Protein AF-A0AAV5ULH9-F1 (afdb_monomer)

Mean predicted aligned error: 14.62 Å

Structure (mmCIF, N/CA/C/O backbone):
data_AF-A0AAV5ULH9-F1
#
_entry.id   AF-A0AAV5ULH9-F1
#
loop_
_atom_site.group_PDB
_atom_site.id
_atom_site.type_symbol
_atom_site.label_atom_id
_atom_site.label_alt_id
_atom_site.label_comp_id
_atom_site.label_asym_id
_atom_site.label_entity_id
_atom_site.label_seq_id
_atom_site.pdbx_PDB_ins_code
_atom_site.Cartn_x
_atom_site.Cartn_y
_atom_site.Cartn_z
_atom_site.occupancy
_atom_site.B_iso_or_equiv
_atom_site.auth_seq_id
_atom_site.auth_comp_id
_atom_site.auth_asym_id
_atom_site.auth_atom_id
_atom_site.pdbx_PDB_model_num
ATOM 1 N N . ALA A 1 1 ? 15.716 -72.585 -7.699 1.00 37.41 1 ALA A N 1
ATOM 2 C CA . ALA A 1 1 ? 16.709 -71.589 -8.160 1.00 37.41 1 ALA A CA 1
ATOM 3 C C . ALA A 1 1 ? 15.935 -70.352 -8.599 1.00 37.41 1 ALA A C 1
ATOM 5 O O . ALA A 1 1 ? 14.953 -70.537 -9.295 1.00 37.41 1 ALA A O 1
ATOM 6 N N . ARG A 1 2 ? 16.220 -69.109 -8.219 1.00 37.44 2 ARG A N 1
ATOM 7 C CA . ARG A 1 2 ? 17.285 -68.467 -7.434 1.00 37.44 2 ARG A CA 1
ATOM 8 C C . ARG A 1 2 ? 16.680 -67.100 -7.026 1.00 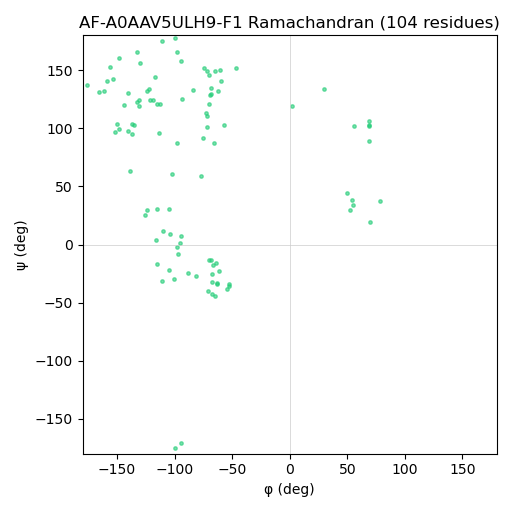37.44 2 ARG A C 1
ATOM 10 O O . ARG A 1 2 ? 16.088 -66.451 -7.879 1.00 37.44 2 ARG A O 1
ATOM 17 N N . LEU A 1 3 ? 16.777 -66.703 -5.761 1.00 35.97 3 LEU A N 1
ATOM 18 C CA . LEU A 1 3 ? 16.767 -65.289 -5.330 1.00 35.97 3 LEU A CA 1
ATOM 19 C C . LEU A 1 3 ? 18.249 -64.890 -5.092 1.00 35.97 3 LEU A C 1
ATOM 21 O O . LEU A 1 3 ? 19.076 -65.806 -5.026 1.00 35.97 3 LEU A O 1
ATOM 25 N N . PRO A 1 4 ? 18.597 -63.638 -4.739 1.00 59.22 4 PRO A N 1
ATOM 26 C CA . PRO A 1 4 ? 18.407 -62.344 -5.427 1.00 59.22 4 PRO A CA 1
ATOM 27 C C . PRO A 1 4 ? 19.726 -61.510 -5.439 1.00 59.22 4 PRO A C 1
ATOM 29 O O . PRO A 1 4 ? 20.604 -61.792 -4.638 1.00 59.22 4 PRO A O 1
ATOM 32 N N . GLU A 1 5 ? 19.861 -60.446 -6.242 1.00 41.16 5 GLU A N 1
ATOM 33 C CA . GLU A 1 5 ? 20.878 -59.375 -6.041 1.00 41.16 5 GLU A CA 1
ATOM 34 C C . GLU A 1 5 ? 20.261 -58.052 -6.555 1.00 41.16 5 GLU A C 1
ATOM 36 O O . GLU A 1 5 ? 19.941 -57.951 -7.735 1.00 41.16 5 GLU A O 1
ATOM 41 N N . ASN A 1 6 ? 19.715 -57.167 -5.711 1.00 37.44 6 ASN A N 1
ATOM 42 C CA . ASN A 1 6 ? 20.356 -56.149 -4.863 1.00 37.44 6 ASN A CA 1
ATOM 43 C C . ASN A 1 6 ? 21.256 -55.164 -5.627 1.00 37.44 6 ASN A C 1
ATOM 45 O O . ASN 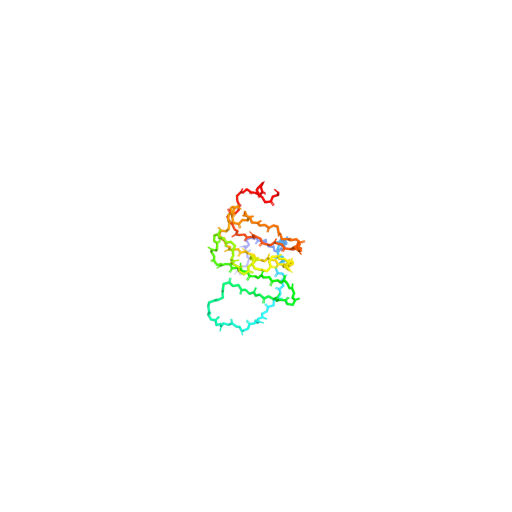A 1 6 ? 22.423 -55.453 -5.841 1.00 37.44 6 ASN A O 1
ATOM 49 N N . GLU A 1 7 ? 20.752 -53.950 -5.870 1.00 40.62 7 GLU A N 1
ATOM 50 C CA . GLU A 1 7 ? 21.544 -52.737 -5.637 1.00 40.62 7 GLU A CA 1
ATOM 51 C C . GLU A 1 7 ? 20.652 -51.597 -5.116 1.00 40.62 7 GLU A C 1
ATOM 53 O O . GLU A 1 7 ? 19.651 -51.199 -5.713 1.00 40.62 7 GLU A O 1
ATOM 58 N N . SER A 1 8 ? 21.022 -51.165 -3.917 1.00 46.28 8 SER A N 1
ATOM 59 C CA . SER A 1 8 ? 20.419 -50.196 -3.008 1.00 46.28 8 SER A CA 1
ATOM 60 C C . SER A 1 8 ? 20.610 -48.747 -3.455 1.00 46.28 8 SER A C 1
ATOM 62 O O . SER A 1 8 ? 21.668 -48.454 -3.999 1.00 46.28 8 SER A O 1
ATOM 64 N N . LYS A 1 9 ? 19.676 -47.846 -3.090 1.00 43.59 9 LYS A N 1
ATOM 65 C CA . LYS A 1 9 ? 19.929 -46.510 -2.478 1.00 43.59 9 LYS A CA 1
ATOM 66 C C . LYS A 1 9 ? 18.710 -46.147 -1.605 1.00 43.59 9 LYS A C 1
ATOM 68 O O . LYS A 1 9 ? 17.615 -45.989 -2.132 1.00 43.59 9 LYS A O 1
ATOM 73 N N . GLU A 1 10 ? 18.784 -46.402 -0.294 1.00 43.22 10 GLU A N 1
ATOM 74 C CA . GLU A 1 10 ? 19.032 -45.398 0.774 1.00 43.22 10 GLU A CA 1
ATOM 75 C C . GLU A 1 10 ? 17.844 -44.423 0.949 1.00 43.22 10 GLU A C 1
ATOM 77 O O . GLU A 1 10 ? 17.621 -43.545 0.126 1.00 43.22 10 GLU A O 1
ATOM 82 N N . THR A 1 11 ? 16.871 -44.760 1.806 1.00 38.66 11 THR A N 1
ATOM 83 C CA . THR A 1 11 ? 16.704 -44.340 3.225 1.00 38.66 11 THR A CA 1
ATOM 84 C C . THR A 1 11 ? 16.356 -42.864 3.443 1.00 38.66 11 THR A C 1
ATOM 86 O O . THR A 1 11 ? 17.182 -41.977 3.289 1.00 38.66 11 THR A O 1
ATOM 89 N N . GLU A 1 12 ? 15.087 -42.664 3.809 1.00 41.28 12 GLU A N 1
ATOM 90 C CA . GLU A 1 12 ? 14.590 -42.001 5.025 1.00 41.28 12 GLU A CA 1
ATOM 91 C C . GLU A 1 12 ? 15.427 -40.879 5.682 1.00 41.28 12 GLU A C 1
ATOM 93 O O . GLU A 1 12 ? 16.598 -41.039 6.005 1.00 41.28 12 GLU A O 1
ATOM 98 N N . THR A 1 13 ? 14.710 -39.793 6.007 1.00 41.69 13 THR A N 1
ATOM 99 C CA . THR A 1 13 ? 15.041 -38.685 6.927 1.00 41.69 13 THR A CA 1
ATOM 100 C C . THR A 1 13 ? 16.164 -37.728 6.527 1.00 41.69 13 THR A C 1
ATOM 102 O O . THR A 1 13 ? 17.322 -37.972 6.817 1.00 41.69 13 THR A O 1
ATOM 105 N N . ASP A 1 14 ? 15.790 -36.540 6.030 1.00 37.25 14 ASP A N 1
ATOM 106 C CA . ASP A 1 14 ? 16.137 -35.330 6.784 1.00 37.25 14 ASP A CA 1
ATOM 107 C C . ASP A 1 14 ? 15.270 -34.108 6.449 1.00 37.25 14 ASP A C 1
ATOM 109 O O . ASP A 1 14 ? 14.847 -33.861 5.319 1.00 37.25 14 ASP A O 1
ATOM 113 N N . MET A 1 15 ? 14.961 -33.365 7.505 1.00 44.50 15 MET A N 1
ATOM 114 C CA . MET A 1 15 ? 14.064 -32.220 7.551 1.00 44.50 15 MET A CA 1
ATOM 115 C C . MET A 1 15 ? 14.796 -30.942 7.141 1.00 44.50 15 MET A C 1
ATOM 117 O O . MET A 1 15 ? 15.801 -30.606 7.754 1.00 44.50 15 MET A O 1
ATOM 121 N N . LEU A 1 16 ? 14.219 -30.123 6.255 1.00 44.62 16 LEU A N 1
ATOM 122 C CA . LEU A 1 16 ? 14.498 -28.681 6.236 1.00 44.62 16 LEU A CA 1
ATOM 123 C C . LEU A 1 16 ? 13.219 -27.879 5.952 1.00 44.62 16 LEU A C 1
ATOM 125 O O . LEU A 1 16 ? 12.754 -27.728 4.828 1.00 44.62 16 LEU A O 1
ATOM 129 N N . HIS A 1 17 ? 12.644 -27.413 7.059 1.00 41.88 17 HIS A N 1
ATOM 130 C CA . HIS A 1 17 ? 11.759 -26.266 7.241 1.00 41.88 17 HIS A CA 1
ATOM 131 C C . HIS A 1 17 ? 11.342 -25.445 6.002 1.00 41.88 17 HIS A C 1
ATOM 133 O O . HIS A 1 17 ? 12.096 -24.620 5.493 1.00 41.88 17 HIS A O 1
ATOM 139 N N . SER A 1 18 ? 10.034 -25.407 5.753 1.00 36.12 18 SER A N 1
ATOM 140 C CA . SER A 1 18 ? 9.331 -24.124 5.872 1.00 36.12 18 SER A CA 1
ATOM 141 C C . SER A 1 18 ? 7.884 -24.335 6.276 1.00 36.12 18 SER A C 1
ATOM 143 O O . SER A 1 18 ? 7.023 -24.737 5.499 1.00 36.12 18 SER A O 1
ATOM 145 N N . ARG A 1 19 ? 7.635 -24.056 7.557 1.00 42.03 19 ARG A N 1
ATOM 146 C CA . ARG A 1 19 ? 6.305 -23.856 8.115 1.00 42.03 19 ARG A CA 1
ATOM 147 C C . ARG A 1 19 ? 5.628 -22.719 7.350 1.00 42.03 19 ARG A C 1
ATOM 149 O O . ARG A 1 19 ? 5.864 -21.557 7.655 1.00 42.03 19 ARG A O 1
ATOM 156 N N . CYS A 1 20 ? 4.713 -23.044 6.451 1.00 42.38 20 CYS A N 1
ATOM 157 C CA . CYS A 1 20 ? 3.616 -22.139 6.126 1.00 42.38 20 CYS A CA 1
ATOM 158 C C . CYS A 1 20 ? 2.348 -22.638 6.828 1.00 42.38 20 CYS A C 1
ATOM 160 O O . CYS A 1 20 ? 1.346 -22.970 6.205 1.00 42.38 20 CYS A O 1
ATOM 162 N N . TYR A 1 21 ? 2.401 -22.693 8.162 1.00 38.66 21 TYR A N 1
ATOM 163 C CA . TYR A 1 21 ? 1.188 -22.577 8.962 1.00 38.66 21 TYR A CA 1
ATOM 164 C C . TYR A 1 21 ? 0.735 -21.119 8.871 1.00 38.66 21 TYR A C 1
ATOM 166 O O . TYR A 1 21 ? 1.377 -20.243 9.438 1.00 38.66 21 TYR A O 1
ATOM 174 N N . SER A 1 22 ? -0.372 -20.847 8.191 1.00 44.59 22 SER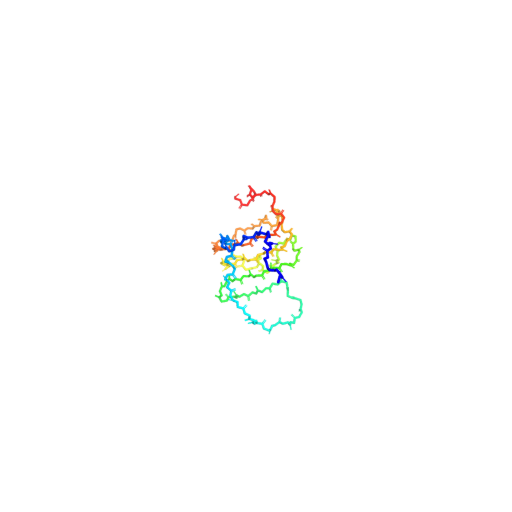 A N 1
ATOM 175 C CA . SER A 1 22 ? -1.611 -20.636 8.937 1.00 44.59 22 SER A CA 1
ATOM 176 C C . SER A 1 22 ? -2.798 -20.430 8.002 1.00 44.59 22 S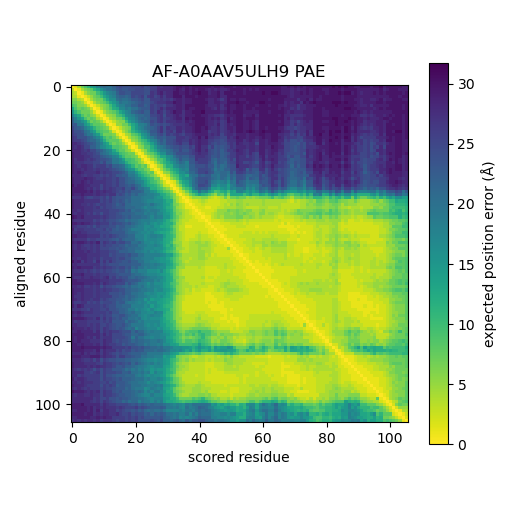ER A C 1
ATOM 178 O O . SER A 1 22 ? -2.744 -19.723 7.000 1.00 44.59 22 SER A O 1
ATOM 180 N N . ARG A 1 23 ? -3.886 -21.081 8.396 1.00 43.56 23 ARG A N 1
ATOM 181 C CA . ARG A 1 23 ? -5.239 -20.994 7.862 1.00 43.56 23 ARG A CA 1
ATOM 182 C C . ARG A 1 23 ? -5.776 -19.563 7.977 1.00 43.56 23 ARG A C 1
ATOM 184 O O . ARG A 1 23 ? -5.672 -18.982 9.051 1.00 43.56 23 ARG A O 1
ATOM 191 N N . GLN A 1 24 ? -6.501 -19.099 6.961 1.00 42.03 24 GLN A N 1
ATOM 192 C CA . GLN A 1 24 ? -7.944 -18.851 7.094 1.00 42.03 24 GLN A CA 1
ATOM 193 C C . GLN A 1 24 ? -8.619 -18.657 5.718 1.00 42.03 24 GLN A C 1
ATOM 195 O O . GLN A 1 24 ? -8.116 -17.887 4.901 1.00 42.03 24 GLN A O 1
ATOM 200 N N . PRO A 1 25 ? -9.739 -19.359 5.456 1.00 57.59 25 PRO A N 1
ATOM 201 C CA . PRO A 1 25 ? -10.581 -19.200 4.275 1.00 57.59 25 PRO A CA 1
ATOM 202 C C . PRO A 1 25 ? -11.804 -18.296 4.568 1.00 57.59 25 PRO A C 1
ATOM 204 O O . PRO A 1 25 ? -12.161 -18.091 5.724 1.00 57.59 25 PRO A O 1
ATOM 207 N N . HIS A 1 26 ? -12.472 -17.833 3.505 1.00 39.81 26 HIS A N 1
ATOM 208 C CA . HIS A 1 26 ? -13.760 -17.113 3.474 1.00 39.81 26 HIS A CA 1
ATOM 209 C C . HIS A 1 26 ? -13.814 -15.680 4.042 1.00 39.81 26 HIS A C 1
ATOM 211 O O . HIS A 1 26 ? -14.041 -15.450 5.223 1.00 39.81 26 HIS A O 1
ATOM 217 N N . SER A 1 27 ? -13.833 -14.706 3.130 1.00 36.44 27 SER A N 1
ATOM 218 C CA . SER A 1 27 ? -14.876 -13.678 3.165 1.00 36.44 27 SER A CA 1
ATOM 219 C C . SER A 1 27 ? -15.348 -13.442 1.735 1.00 36.44 27 SER A C 1
ATOM 221 O O . SER A 1 27 ? -14.637 -12.897 0.893 1.00 36.44 27 SER A O 1
ATOM 223 N N . SER A 1 28 ? -16.523 -13.987 1.450 1.00 39.00 28 SER A N 1
ATOM 224 C CA . SER A 1 28 ? -17.266 -13.890 0.203 1.00 39.00 28 SER A CA 1
ATOM 225 C C . SER A 1 28 ? -17.720 -12.450 -0.031 1.00 39.00 28 SER A C 1
ATOM 227 O O . SER A 1 28 ? -18.827 -12.083 0.346 1.00 39.00 28 SER A O 1
ATOM 229 N N . TYR A 1 29 ? -16.872 -11.647 -0.663 1.00 44.06 29 TYR A N 1
ATOM 230 C CA . TYR A 1 29 ? -17.273 -10.409 -1.331 1.00 44.06 29 TYR A CA 1
ATOM 231 C C . TYR A 1 29 ? -16.519 -10.314 -2.654 1.00 44.06 29 TYR A C 1
ATOM 233 O O . TYR A 1 29 ? -15.709 -9.421 -2.885 1.00 44.06 29 TYR A O 1
ATOM 241 N N . GLU A 1 30 ? -16.781 -11.275 -3.535 1.00 54.06 30 GLU A N 1
ATOM 242 C CA . GLU A 1 30 ? -16.619 -11.009 -4.956 1.00 54.06 30 GLU A CA 1
ATOM 243 C C . GLU A 1 30 ? -17.759 -10.079 -5.366 1.00 54.06 30 GLU A C 1
ATOM 245 O O . GLU A 1 30 ? -18.889 -10.533 -5.475 1.00 54.06 30 GLU A O 1
ATOM 250 N N . HIS A 1 31 ? -17.476 -8.779 -5.492 1.00 44.81 31 HIS A N 1
ATOM 251 C CA . HIS A 1 31 ? -18.149 -7.815 -6.373 1.00 44.81 31 HIS A CA 1
ATOM 252 C C . HIS A 1 31 ? -17.173 -6.644 -6.661 1.00 44.81 31 HIS A C 1
ATOM 254 O O . HIS A 1 31 ? -16.224 -6.418 -5.907 1.00 44.81 31 HIS A O 1
ATOM 260 N N . PRO A 1 32 ? -17.320 -5.969 -7.813 1.00 54.59 32 PRO A N 1
ATOM 261 C CA . PRO A 1 32 ? -16.213 -5.580 -8.679 1.00 54.59 32 PRO A CA 1
ATOM 262 C C . PRO A 1 32 ? -15.711 -4.150 -8.416 1.00 54.59 32 PRO A C 1
ATOM 264 O O . PRO A 1 32 ? -16.428 -3.313 -7.882 1.00 54.59 32 PRO A O 1
ATOM 267 N N . CYS A 1 33 ? -14.463 -3.879 -8.820 1.00 44.19 33 CYS A N 1
ATOM 268 C CA . CYS A 1 33 ? -13.692 -2.635 -8.611 1.00 44.19 33 CYS A CA 1
ATOM 269 C C . CYS A 1 33 ? -13.067 -2.441 -7.208 1.00 44.19 33 CYS A C 1
ATOM 271 O O . CYS A 1 33 ? -12.956 -1.329 -6.699 1.00 44.19 33 CYS A O 1
ATOM 273 N N . GLY A 1 34 ? -12.571 -3.520 -6.593 1.00 53.06 34 GLY A N 1
ATOM 274 C CA . GLY A 1 34 ? -11.786 -3.471 -5.353 1.00 53.06 34 GLY A CA 1
ATOM 275 C C . GLY A 1 34 ? -10.352 -2.979 -5.574 1.00 53.06 34 GLY A C 1
ATOM 276 O O . GLY A 1 34 ? -9.454 -3.777 -5.860 1.00 53.06 34 GLY A O 1
ATOM 277 N N . VAL A 1 35 ? -10.126 -1.671 -5.447 1.00 63.16 35 VAL A N 1
ATOM 278 C CA . VAL A 1 35 ? -8.770 -1.091 -5.414 1.00 63.16 35 VAL A CA 1
ATOM 279 C C . VAL A 1 35 ? -8.162 -1.217 -4.013 1.00 63.16 35 VAL A C 1
ATOM 281 O O . VAL A 1 35 ? -6.951 -1.330 -3.903 1.00 63.16 35 VAL A O 1
ATOM 284 N N . ALA A 1 36 ? -8.974 -1.259 -2.951 1.00 70.88 36 ALA A N 1
ATOM 285 C CA . ALA A 1 36 ? -8.517 -1.371 -1.566 1.00 70.88 36 ALA A CA 1
ATOM 286 C C . ALA A 1 36 ? -9.571 -2.033 -0.666 1.00 70.88 36 ALA A C 1
ATOM 288 O O . ALA A 1 36 ? -10.759 -1.751 -0.808 1.00 70.88 36 ALA A O 1
ATOM 289 N N . VAL A 1 37 ? -9.135 -2.863 0.282 1.00 85.00 37 VAL A N 1
ATOM 290 C CA . VAL A 1 37 ? -9.938 -3.325 1.422 1.00 85.00 37 VAL A CA 1
ATOM 291 C C . VAL A 1 37 ? -9.656 -2.387 2.590 1.00 85.00 37 VAL A C 1
ATOM 293 O O . VAL A 1 37 ? -8.497 -2.181 2.950 1.00 85.00 37 VAL A O 1
ATOM 296 N N . ILE A 1 38 ? -10.701 -1.797 3.167 1.00 85.69 38 ILE A N 1
ATOM 297 C CA . ILE A 1 38 ? -10.586 -0.819 4.252 1.00 85.69 38 ILE A CA 1
ATOM 298 C C . ILE A 1 38 ? -11.298 -1.381 5.473 1.00 85.69 38 ILE A C 1
ATOM 300 O O . ILE A 1 38 ? -12.484 -1.696 5.423 1.00 85.69 38 ILE A O 1
ATOM 304 N N . ASP A 1 39 ? -10.571 -1.467 6.576 1.00 86.12 39 ASP A N 1
ATOM 305 C CA . ASP A 1 39 ? -11.105 -1.772 7.892 1.00 86.12 39 ASP A CA 1
ATOM 306 C C . ASP A 1 39 ? -10.938 -0.535 8.777 1.00 86.12 39 ASP A C 1
ATOM 308 O O . ASP A 1 39 ? -9.874 -0.269 9.342 1.00 86.12 39 ASP A O 1
ATOM 312 N N . GLU A 1 40 ? -12.004 0.258 8.866 1.00 81.19 40 GLU A N 1
ATOM 313 C CA . GLU A 1 40 ? -12.007 1.496 9.646 1.00 81.19 40 GLU A CA 1
ATOM 314 C C . GLU A 1 40 ? -11.903 1.243 11.153 1.00 81.19 40 GLU A C 1
ATOM 316 O O . GLU A 1 40 ? -11.284 2.037 11.865 1.00 81.19 40 GLU A O 1
ATOM 321 N N . LYS A 1 41 ? -12.467 0.129 11.646 1.00 82.56 41 LYS A N 1
ATOM 322 C CA . LYS A 1 41 ? -12.440 -0.214 13.076 1.00 82.56 41 LYS A CA 1
ATOM 323 C C . LYS A 1 41 ? -11.022 -0.528 13.527 1.00 82.56 41 LYS A C 1
ATO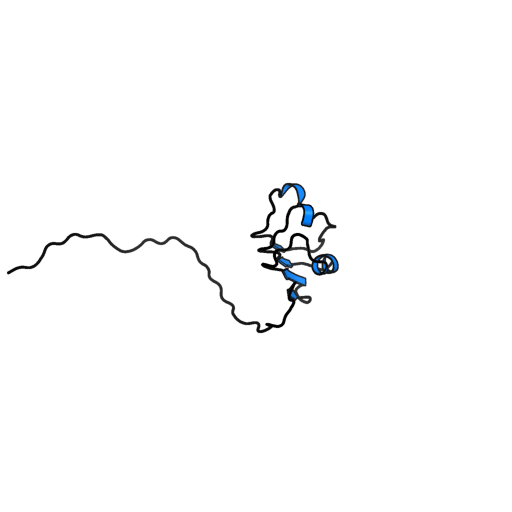M 325 O O . LYS A 1 41 ? -10.598 -0.047 14.575 1.00 82.56 41 LYS A O 1
ATOM 330 N N . ASN A 1 42 ? -10.288 -1.278 12.708 1.00 84.44 42 ASN A N 1
ATOM 331 C CA . ASN A 1 42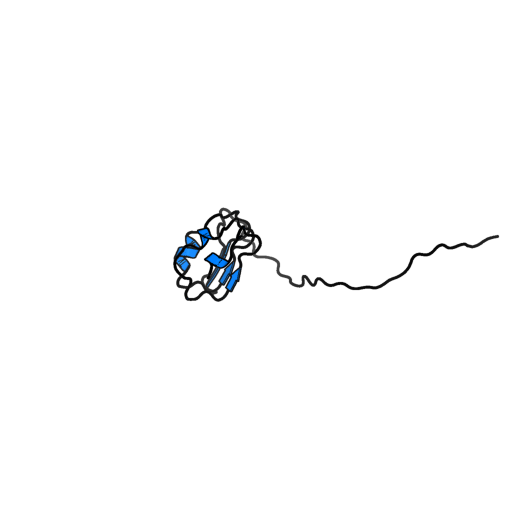 ? -8.903 -1.651 12.975 1.00 84.44 42 ASN A CA 1
ATOM 332 C C . ASN A 1 42 ? -7.884 -0.699 12.331 1.00 84.44 42 ASN A C 1
ATOM 334 O O . ASN A 1 42 ? -6.687 -0.980 12.363 1.00 84.44 42 ASN A O 1
ATOM 338 N N . ARG A 1 43 ? -8.337 0.424 11.748 1.00 91.25 43 ARG A N 1
ATOM 339 C CA . ARG A 1 43 ? -7.482 1.445 11.111 1.00 91.25 43 ARG A CA 1
ATOM 340 C C . ARG A 1 43 ? -6.484 0.817 10.134 1.00 91.25 43 ARG A C 1
ATOM 342 O O . ARG A 1 43 ? -5.293 1.150 10.139 1.00 91.25 43 ARG A O 1
ATOM 349 N N . ARG A 1 44 ? -6.975 -0.124 9.328 1.00 91.81 44 ARG A N 1
ATOM 350 C CA . ARG A 1 44 ? -6.177 -0.965 8.439 1.00 91.81 44 ARG A CA 1
ATOM 351 C C . ARG A 1 44 ? -6.635 -0.809 6.999 1.00 91.81 44 ARG A C 1
ATOM 353 O O . ARG A 1 44 ? -7.826 -0.864 6.715 1.00 91.81 44 ARG A O 1
ATOM 360 N N . ILE A 1 45 ? -5.683 -0.641 6.089 1.00 91.06 45 ILE A N 1
ATOM 361 C CA . ILE A 1 45 ? -5.940 -0.634 4.647 1.00 91.06 45 ILE A CA 1
ATOM 362 C C . ILE A 1 45 ? -5.072 -1.698 3.984 1.00 91.06 45 ILE A C 1
ATOM 364 O O . ILE A 1 45 ? -3.865 -1.771 4.222 1.00 91.06 45 ILE A O 1
ATOM 368 N N . GLU A 1 46 ? -5.692 -2.504 3.127 1.00 90.50 46 GLU A N 1
ATOM 369 C CA . GLU A 1 46 ? -5.012 -3.511 2.324 1.00 90.50 46 GLU A CA 1
ATOM 370 C C . GLU A 1 46 ? -5.232 -3.275 0.838 1.00 90.50 46 GLU A C 1
ATOM 372 O O . GLU A 1 46 ? -6.360 -3.234 0.347 1.00 90.50 46 GLU A O 1
ATOM 377 N N . VAL A 1 47 ? -4.133 -3.166 0.104 1.00 88.56 47 VAL A N 1
ATOM 378 C CA . VAL A 1 47 ? -4.135 -2.996 -1.342 1.00 88.56 47 VAL A CA 1
ATOM 379 C C . VAL A 1 47 ? -3.071 -3.897 -1.935 1.00 88.56 47 VAL A C 1
ATOM 381 O O . VAL A 1 47 ? -1.906 -3.520 -1.996 1.00 88.56 47 VAL A O 1
ATOM 384 N N . ARG A 1 48 ? -3.449 -5.099 -2.367 1.00 88.75 48 ARG A N 1
ATOM 385 C CA . ARG A 1 48 ? -2.481 -6.102 -2.828 1.00 88.75 48 ARG A CA 1
ATOM 386 C C . ARG A 1 48 ? -2.659 -6.461 -4.292 1.00 88.75 48 ARG A C 1
ATOM 388 O O . ARG A 1 48 ? -3.789 -6.500 -4.779 1.00 88.75 48 ARG A O 1
ATOM 395 N N . ASP A 1 49 ? -1.541 -6.717 -4.967 1.00 87.19 49 ASP A N 1
ATOM 396 C CA . ASP A 1 49 ? -1.490 -7.226 -6.345 1.00 87.19 49 ASP A CA 1
ATOM 397 C C . ASP A 1 49 ? -2.296 -6.370 -7.349 1.00 87.19 49 ASP A C 1
ATOM 399 O O . ASP A 1 49 ? -2.946 -6.874 -8.265 1.00 87.19 49 ASP A O 1
ATOM 403 N N . LYS A 1 50 ? -2.265 -5.039 -7.184 1.00 86.44 50 LYS A N 1
ATOM 404 C CA . LYS A 1 50 ? -2.982 -4.075 -8.045 1.00 86.44 50 LYS A CA 1
ATOM 405 C C . LYS A 1 50 ? -2.078 -3.339 -9.025 1.00 86.44 50 LYS A C 1
ATOM 407 O O . LYS A 1 50 ? -2.518 -2.403 -9.688 1.00 86.44 50 LYS A O 1
ATOM 412 N N . SER A 1 51 ? -0.816 -3.752 -9.140 1.00 89.69 51 SER A N 1
ATOM 413 C CA . SER A 1 51 ? 0.171 -3.111 -10.016 1.00 89.69 51 SER A CA 1
ATOM 414 C C . SER A 1 51 ? 0.297 -1.593 -9.798 1.00 89.69 51 SER A C 1
ATOM 416 O O . SER A 1 51 ? 0.607 -0.842 -10.727 1.00 89.69 51 SER A O 1
ATOM 418 N N . LEU A 1 52 ? 0.048 -1.117 -8.573 1.00 86.62 52 LEU A N 1
ATOM 419 C CA . LEU A 1 52 ? 0.044 0.314 -8.287 1.00 86.62 52 LEU A CA 1
ATOM 420 C C . LEU A 1 52 ? 1.447 0.897 -8.378 1.00 86.62 52 LEU A C 1
ATOM 422 O O . LEU A 1 52 ? 2.368 0.406 -7.735 1.00 86.62 52 LEU A O 1
ATOM 426 N N . LYS A 1 53 ? 1.592 1.978 -9.143 1.00 88.38 53 LYS A N 1
ATOM 427 C CA . LYS A 1 53 ? 2.835 2.763 -9.207 1.00 88.38 53 LYS A CA 1
ATOM 428 C C . LYS A 1 53 ? 2.886 3.866 -8.150 1.00 88.38 53 LYS A C 1
ATOM 430 O O . LYS A 1 53 ? 3.972 4.283 -7.773 1.00 88.38 53 LYS A O 1
ATOM 435 N N . ASN A 1 54 ? 1.718 4.307 -7.681 1.00 86.25 54 ASN A N 1
ATOM 436 C CA . ASN A 1 54 ? 1.543 5.350 -6.677 1.00 86.25 54 ASN A CA 1
ATOM 437 C C . ASN A 1 54 ? 0.599 4.868 -5.574 1.00 86.25 54 ASN A C 1
ATOM 439 O O . ASN A 1 54 ? -0.243 3.997 -5.799 1.00 86.25 54 ASN A O 1
ATOM 443 N N . LEU A 1 55 ? 0.720 5.477 -4.400 1.00 85.25 55 LEU A N 1
ATOM 444 C CA . LEU A 1 55 ? -0.192 5.273 -3.283 1.00 85.25 55 LEU A CA 1
ATOM 445 C C . LEU A 1 55 ? -1.623 5.722 -3.661 1.00 85.25 55 LEU A C 1
ATOM 447 O O . LEU A 1 55 ? -1.794 6.814 -4.209 1.00 85.25 55 LEU A O 1
ATOM 451 N N . PRO A 1 56 ? -2.658 4.906 -3.399 1.00 84.31 56 PRO A N 1
ATOM 452 C CA . PRO A 1 56 ? -4.026 5.249 -3.765 1.00 84.31 56 PRO A CA 1
ATOM 453 C C . PRO A 1 56 ? -4.572 6.364 -2.862 1.00 84.31 56 PRO A C 1
ATOM 455 O O . PRO A 1 56 ? -4.228 6.450 -1.682 1.00 84.31 56 PRO A O 1
ATOM 458 N N . SER A 1 57 ? -5.466 7.199 -3.402 1.00 84.50 57 SER A N 1
ATOM 459 C CA . SER A 1 57 ? -6.029 8.374 -2.710 1.00 84.50 57 SER A CA 1
ATOM 460 C C . SER A 1 57 ? -6.634 8.042 -1.347 1.00 84.50 57 SER A C 1
ATOM 462 O O . SER A 1 57 ? -6.504 8.821 -0.409 1.00 84.50 57 SER A O 1
ATOM 464 N N . VAL A 1 58 ? -7.222 6.856 -1.209 1.00 85.19 58 VAL A N 1
ATOM 465 C CA . VAL A 1 58 ? -7.819 6.385 0.043 1.00 85.19 58 VAL A CA 1
ATOM 466 C C . VAL A 1 58 ? -6.810 6.223 1.180 1.00 85.19 58 VAL A C 1
ATOM 468 O O . VAL A 1 58 ? -7.134 6.491 2.336 1.00 85.19 58 VAL A O 1
ATOM 471 N N . VAL A 1 59 ? -5.568 5.844 0.869 1.00 85.69 59 VAL A N 1
ATOM 472 C CA . VAL A 1 59 ? -4.493 5.748 1.865 1.00 85.69 59 VAL A CA 1
ATOM 473 C C . VAL A 1 59 ? -4.067 7.144 2.306 1.00 85.69 59 VAL A C 1
ATOM 475 O O . VAL A 1 59 ? -3.875 7.383 3.496 1.00 85.69 59 VAL A O 1
ATOM 478 N N . ILE A 1 60 ? -3.997 8.084 1.362 1.00 85.50 60 ILE A N 1
ATOM 479 C CA . ILE A 1 60 ? -3.651 9.485 1.630 1.00 85.50 60 ILE A CA 1
ATOM 480 C C . ILE A 1 60 ? -4.730 10.141 2.502 1.00 85.50 60 ILE A C 1
ATOM 482 O O . ILE A 1 60 ? -4.412 10.798 3.490 1.00 85.50 60 ILE A O 1
ATOM 486 N N . GLN A 1 61 ? -6.006 9.912 2.190 1.00 87.06 61 GLN A N 1
ATOM 487 C CA . GLN A 1 61 ? -7.142 10.441 2.952 1.00 87.06 61 GLN A CA 1
ATOM 488 C C . GLN A 1 61 ? -7.187 9.911 4.392 1.00 87.06 61 GLN A C 1
ATOM 490 O O . GLN A 1 61 ? -7.568 10.639 5.304 1.00 87.06 61 GLN A O 1
ATOM 495 N N . ASN A 1 62 ? -6.762 8.664 4.617 1.00 86.81 62 ASN A N 1
ATOM 496 C CA . ASN A 1 62 ? -6.800 8.025 5.934 1.00 86.81 62 ASN A CA 1
ATOM 497 C C . ASN A 1 62 ? -5.485 8.125 6.727 1.00 86.81 62 ASN A C 1
ATOM 499 O O . ASN A 1 62 ? -5.414 7.630 7.854 1.00 86.81 62 ASN A O 1
ATOM 503 N N . ARG A 1 63 ? -4.453 8.788 6.189 1.00 87.19 63 ARG A N 1
ATOM 504 C CA . ARG A 1 63 ? -3.083 8.812 6.741 1.00 87.19 63 ARG A CA 1
ATOM 505 C C . ARG A 1 63 ? -2.982 9.209 8.223 1.00 87.19 63 ARG A C 1
ATOM 507 O O . ARG A 1 63 ? -2.160 8.663 8.947 1.00 87.19 63 ARG A O 1
ATOM 514 N N . GLU A 1 64 ? -3.830 10.136 8.677 1.00 89.31 64 GLU A N 1
ATOM 515 C CA . GLU A 1 64 ? -3.852 10.682 10.048 1.00 89.31 64 GLU A CA 1
ATOM 516 C C . GLU A 1 64 ? -4.285 9.632 11.085 1.00 89.31 64 GLU A C 1
ATOM 518 O O . GLU A 1 64 ? -3.987 9.732 12.276 1.00 89.31 64 GLU A O 1
ATOM 523 N N . ARG A 1 65 ? -5.047 8.632 10.635 1.00 90.69 65 ARG A N 1
ATOM 524 C CA . ARG A 1 65 ? -5.708 7.638 11.483 1.00 90.69 65 ARG A CA 1
ATOM 525 C C . ARG A 1 65 ? -5.193 6.225 11.269 1.00 90.69 65 ARG A C 1
ATOM 527 O O . ARG A 1 65 ? -5.486 5.396 12.126 1.00 90.69 65 ARG A O 1
ATOM 534 N N . LEU A 1 66 ? -4.501 5.975 10.160 1.00 90.81 66 LEU A N 1
ATOM 535 C CA . LEU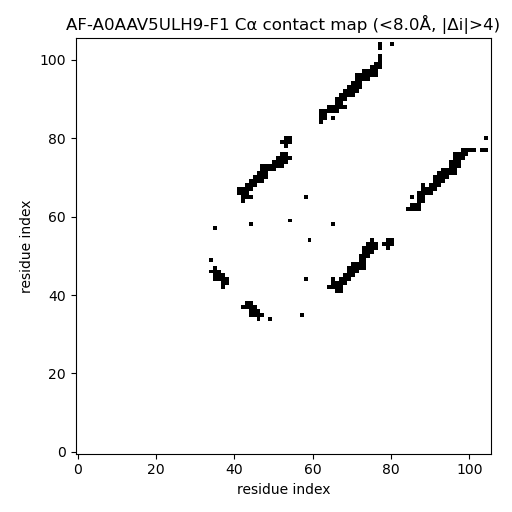 A 1 66 ? -4.053 4.662 9.717 1.00 90.81 66 LEU A CA 1
ATOM 536 C C . LEU A 1 66 ? -2.967 4.100 10.638 1.00 90.81 66 LEU A C 1
ATOM 538 O O . LEU A 1 66 ? -1.971 4.767 10.909 1.00 90.81 66 LEU A O 1
ATOM 542 N N . GLU A 1 67 ? -3.153 2.860 11.082 1.00 93.69 67 GLU A N 1
ATOM 543 C CA . GLU A 1 67 ? -2.191 2.142 11.925 1.00 93.69 67 GLU A CA 1
ATOM 544 C C . GLU A 1 67 ? -1.530 0.985 11.173 1.00 93.69 67 GLU A C 1
ATOM 546 O O . GLU A 1 67 ? -0.359 0.683 11.408 1.00 93.69 67 GLU A O 1
ATOM 551 N N . HIS A 1 68 ? -2.249 0.372 10.229 1.00 92.31 68 HIS A N 1
ATOM 552 C CA . HIS A 1 68 ? -1.771 -0.780 9.472 1.00 92.31 68 HIS A CA 1
ATOM 553 C C . HIS A 1 68 ? -1.985 -0.579 7.970 1.00 92.31 68 HIS A C 1
ATOM 555 O O . HIS A 1 68 ? -3.109 -0.365 7.515 1.00 92.31 68 HIS A O 1
ATOM 561 N N . LEU A 1 69 ? -0.917 -0.687 7.184 1.00 90.62 69 LEU A N 1
ATOM 562 C CA . LEU A 1 69 ? -0.963 -0.525 5.734 1.00 90.62 69 LEU A CA 1
ATOM 563 C C . LEU A 1 69 ? -0.256 -1.686 5.042 1.00 90.62 69 LEU A C 1
ATOM 565 O O . LEU A 1 69 ? 0.944 -1.887 5.225 1.00 90.62 69 LEU A O 1
ATOM 569 N N . ASN A 1 70 ? -0.992 -2.432 4.221 1.00 91.31 70 ASN A N 1
ATOM 570 C CA . ASN A 1 70 ? -0.422 -3.457 3.354 1.00 91.31 70 ASN A CA 1
ATOM 571 C C . ASN A 1 70 ? -0.561 -3.031 1.887 1.00 91.31 70 ASN A C 1
ATOM 573 O O . ASN A 1 70 ? -1.677 -2.833 1.411 1.00 91.31 70 ASN A O 1
ATOM 577 N N . LEU A 1 71 ? 0.570 -2.910 1.189 1.00 89.81 71 LEU A N 1
ATOM 578 C CA . LEU A 1 71 ? 0.657 -2.574 -0.233 1.00 89.81 71 LEU A CA 1
ATOM 579 C C . LEU A 1 71 ? 1.435 -3.632 -1.031 1.00 89.81 71 LEU A C 1
ATOM 581 O O . LEU A 1 71 ? 2.116 -3.302 -2.009 1.00 89.81 71 LEU A O 1
ATOM 585 N N . ASP A 1 72 ? 1.396 -4.888 -0.601 1.00 90.88 72 ASP A N 1
ATOM 586 C CA . ASP A 1 72 ? 2.216 -5.950 -1.177 1.00 90.88 72 ASP A CA 1
ATOM 587 C C . ASP A 1 72 ? 1.863 -6.244 -2.646 1.00 90.88 72 ASP A C 1
ATOM 589 O O . ASP A 1 72 ? 0.718 -6.115 -3.077 1.00 90.88 72 ASP A O 1
ATOM 593 N N . GLY A 1 73 ? 2.850 -6.665 -3.437 1.00 89.50 73 GLY A N 1
ATOM 594 C CA . GLY A 1 73 ? 2.622 -7.091 -4.826 1.00 89.50 73 GLY A CA 1
ATOM 595 C C . GLY A 1 73 ? 2.250 -5.953 -5.783 1.00 89.50 73 GLY A C 1
ATOM 596 O O . GLY A 1 73 ? 1.677 -6.187 -6.846 1.00 89.50 73 GLY A O 1
ATOM 597 N N . ASN A 1 74 ? 2.549 -4.707 -5.420 1.00 90.44 74 ASN A N 1
ATOM 598 C CA . ASN A 1 74 ? 2.370 -3.560 -6.304 1.00 90.44 74 ASN A CA 1
ATOM 599 C C . ASN A 1 74 ? 3.670 -3.217 -7.055 1.00 90.44 74 ASN A C 1
ATOM 601 O O . ASN A 1 74 ? 4.639 -3.971 -7.075 1.00 90.44 74 ASN A O 1
ATOM 605 N N . LEU A 1 75 ? 3.684 -2.082 -7.750 1.00 91.19 75 LEU A N 1
ATOM 606 C CA . LEU A 1 75 ? 4.826 -1.581 -8.518 1.00 91.19 75 LEU A CA 1
ATOM 607 C C . LEU A 1 75 ? 5.349 -0.268 -7.924 1.00 91.19 75 LEU A C 1
ATOM 609 O O . LEU A 1 75 ? 5.832 0.589 -8.666 1.00 91.19 75 LEU A O 1
ATOM 613 N N . LEU A 1 76 ? 5.221 -0.097 -6.605 1.00 88.50 76 LEU A N 1
ATOM 614 C CA . LEU A 1 76 ? 5.602 1.131 -5.916 1.00 88.50 76 LEU A CA 1
ATOM 615 C C . LEU A 1 76 ? 7.124 1.295 -5.960 1.00 88.50 76 LEU A C 1
ATOM 617 O O . LEU A 1 76 ? 7.870 0.348 -5.697 1.00 88.50 76 LEU A O 1
ATOM 621 N N . CYS A 1 77 ? 7.564 2.506 -6.285 1.00 85.50 77 CYS A N 1
ATOM 622 C CA . CYS A 1 77 ? 8.964 2.939 -6.247 1.00 85.50 77 CYS A CA 1
ATOM 623 C C . CYS A 1 77 ? 9.155 3.967 -5.119 1.00 85.50 77 CYS A C 1
ATOM 625 O O . CYS A 1 77 ? 8.170 4.408 -4.529 1.00 85.50 77 CYS A O 1
ATOM 627 N N . GLU A 1 78 ? 10.386 4.418 -4.846 1.00 77.31 78 GLU A N 1
ATOM 628 C CA . GLU A 1 78 ? 10.644 5.398 -3.767 1.00 77.31 78 GLU A CA 1
ATOM 629 C C . GLU A 1 78 ? 9.789 6.668 -3.894 1.00 77.31 78 GLU A C 1
ATOM 631 O O . GLU A 1 78 ? 9.261 7.181 -2.912 1.00 77.31 78 GLU A O 1
ATOM 636 N N . ASN A 1 79 ? 9.587 7.138 -5.128 1.00 76.69 79 ASN A N 1
ATOM 637 C CA . ASN A 1 79 ? 8.794 8.334 -5.419 1.00 76.69 79 ASN A CA 1
ATOM 638 C C . ASN A 1 79 ? 7.329 8.211 -4.974 1.00 76.69 79 ASN A C 1
ATOM 640 O O . ASN A 1 79 ? 6.676 9.227 -4.746 1.00 76.69 79 ASN A O 1
ATOM 644 N N . ALA A 1 80 ? 6.813 6.986 -4.829 1.00 75.00 80 ALA A N 1
ATOM 645 C CA . ALA A 1 80 ? 5.448 6.745 -4.384 1.00 75.00 80 ALA A CA 1
ATOM 646 C C . ALA A 1 80 ? 5.232 7.100 -2.907 1.00 75.00 80 ALA A C 1
ATOM 648 O O . ALA A 1 80 ? 4.083 7.182 -2.496 1.00 75.00 80 ALA A O 1
ATOM 649 N N . PHE A 1 81 ? 6.300 7.319 -2.134 1.00 75.00 81 PHE A N 1
ATOM 650 C CA . PHE A 1 81 ? 6.258 7.679 -0.712 1.00 75.00 81 PHE A CA 1
ATOM 651 C C . PHE A 1 81 ? 6.693 9.121 -0.452 1.00 75.00 81 PHE A C 1
ATOM 653 O O . PHE A 1 81 ? 6.882 9.507 0.697 1.00 75.00 81 PHE A O 1
ATOM 660 N N . ASN A 1 82 ? 6.817 9.936 -1.502 1.00 72.25 82 ASN A N 1
ATOM 661 C CA . ASN A 1 82 ? 7.189 11.344 -1.399 1.00 72.25 82 ASN A CA 1
ATOM 662 C C . ASN A 1 82 ? 5.991 12.192 -0.920 1.00 72.25 82 ASN A C 1
ATOM 664 O O . ASN A 1 82 ? 5.466 13.033 -1.647 1.00 72.25 82 ASN A O 1
ATOM 668 N N . MET A 1 83 ? 5.462 11.874 0.262 1.00 67.19 83 MET A N 1
ATOM 669 C CA . MET A 1 83 ? 4.191 12.379 0.771 1.00 67.19 83 MET A CA 1
ATOM 670 C C . MET A 1 83 ? 4.216 12.511 2.301 1.00 67.19 83 MET A C 1
ATOM 672 O O . MET A 1 83 ? 5.082 11.930 2.954 1.00 67.19 83 MET A O 1
ATOM 676 N N . PRO A 1 84 ? 3.317 13.317 2.892 1.00 66.19 84 PRO A N 1
ATOM 677 C CA . PRO A 1 84 ? 3.468 13.733 4.278 1.00 66.19 84 PRO A CA 1
ATOM 678 C C . PRO A 1 84 ? 3.243 12.565 5.248 1.00 66.19 84 PRO A C 1
ATOM 680 O O . PRO A 1 84 ? 2.408 11.697 4.996 1.00 66.19 84 PRO A O 1
ATOM 683 N N . ALA A 1 85 ? 3.992 12.582 6.357 1.00 79.12 85 ALA A N 1
ATOM 684 C CA . ALA A 1 85 ? 4.164 11.472 7.298 1.00 79.12 85 ALA A CA 1
ATOM 685 C C . ALA A 1 85 ? 2.860 10.764 7.710 1.00 79.12 85 ALA A C 1
ATOM 687 O O . ALA A 1 85 ? 1.792 11.380 7.771 1.00 79.12 85 ALA A O 1
ATOM 688 N N . PHE A 1 86 ? 2.977 9.477 8.056 1.00 87.00 86 PHE A N 1
ATOM 689 C CA . PHE A 1 86 ? 1.909 8.678 8.658 1.00 87.00 86 PHE A CA 1
ATOM 690 C C . PHE A 1 86 ? 2.096 8.625 10.187 1.00 87.00 86 PHE A C 1
ATOM 692 O O . PHE A 1 86 ? 2.731 7.699 10.695 1.00 87.00 86 PHE A O 1
ATOM 699 N N . PRO A 1 87 ? 1.570 9.601 10.951 1.00 87.31 87 PRO A N 1
ATOM 700 C CA . PRO A 1 87 ? 1.949 9.818 12.352 1.00 87.31 87 PRO A CA 1
ATOM 701 C C . PRO A 1 87 ? 1.539 8.688 13.304 1.00 87.31 87 PRO A C 1
ATOM 703 O O . PRO A 1 87 ? 2.036 8.617 14.423 1.00 87.31 87 PRO A O 1
ATOM 706 N N . ARG A 1 88 ? 0.601 7.829 12.890 1.00 91.00 88 ARG A N 1
ATOM 707 C CA . ARG A 1 88 ? 0.064 6.729 13.704 1.00 91.00 88 ARG A CA 1
ATOM 708 C C . ARG A 1 88 ? 0.373 5.345 13.139 1.00 91.00 88 ARG A C 1
ATOM 710 O O . ARG A 1 88 ? -0.094 4.357 13.701 1.00 91.00 88 ARG A O 1
ATOM 717 N N . LEU A 1 89 ? 1.142 5.262 12.051 1.00 90.19 89 LEU A N 1
ATOM 718 C CA . LEU A 1 89 ? 1.409 3.992 11.388 1.00 90.19 89 LEU A CA 1
ATOM 719 C C . LEU A 1 89 ? 2.317 3.126 12.256 1.00 90.19 89 LEU A C 1
ATOM 721 O O . LEU A 1 89 ? 3.435 3.505 12.590 1.00 90.19 89 LEU A O 1
ATOM 725 N N . LYS A 1 90 ? 1.818 1.947 12.610 1.00 91.62 90 LYS A N 1
ATOM 726 C CA . LYS A 1 90 ? 2.524 0.940 13.407 1.00 91.62 90 LYS A CA 1
ATOM 727 C C . LYS A 1 90 ? 3.096 -0.165 12.530 1.00 91.62 90 LYS A C 1
ATOM 729 O O . LYS A 1 90 ? 4.084 -0.791 12.891 1.00 91.62 90 LYS A O 1
ATOM 734 N N . SER A 1 91 ? 2.450 -0.440 11.398 1.00 90.69 91 SER A N 1
ATOM 735 C CA . SER A 1 91 ? 2.837 -1.517 10.492 1.00 90.69 91 SER A CA 1
ATOM 736 C C . SER A 1 91 ? 2.691 -1.094 9.037 1.00 90.69 91 SER A C 1
ATOM 738 O O . SER A 1 91 ? 1.636 -0.608 8.622 1.00 90.69 91 SER A O 1
ATOM 740 N N . LEU A 1 92 ? 3.753 -1.324 8.269 1.00 89.25 92 LEU A N 1
ATOM 741 C CA . LEU A 1 92 ? 3.833 -1.054 6.842 1.00 89.25 92 LEU A CA 1
ATOM 742 C C . LEU A 1 92 ? 4.411 -2.279 6.133 1.00 89.25 92 LEU A C 1
ATOM 744 O O . LEU A 1 92 ? 5.522 -2.703 6.443 1.00 89.25 92 LEU A O 1
ATOM 748 N N . SER A 1 93 ? 3.666 -2.829 5.177 1.00 89.69 93 SER A N 1
ATOM 749 C CA . SER A 1 93 ? 4.128 -3.920 4.317 1.00 89.69 93 SER A CA 1
ATOM 750 C C . SER A 1 93 ? 4.212 -3.451 2.871 1.00 89.69 93 SER A C 1
ATOM 752 O O . SER A 1 93 ? 3.220 -2.994 2.304 1.00 89.69 93 SER A O 1
ATOM 754 N N . LEU A 1 94 ? 5.416 -3.545 2.304 1.00 87.50 94 LEU A N 1
ATOM 755 C CA . LEU A 1 94 ? 5.756 -3.138 0.937 1.00 87.50 94 LEU A CA 1
ATOM 756 C C . LEU A 1 94 ? 6.406 -4.287 0.158 1.00 87.50 94 LEU A C 1
ATOM 758 O O . LEU A 1 94 ? 7.172 -4.060 -0.780 1.00 87.50 94 LEU A O 1
ATOM 762 N N . GLN A 1 95 ? 6.128 -5.529 0.544 1.00 87.88 95 GLN A N 1
ATOM 763 C CA . GLN A 1 95 ? 6.740 -6.709 -0.057 1.00 87.88 95 GLN A CA 1
ATOM 764 C C . GLN A 1 95 ? 6.407 -6.780 -1.547 1.00 87.88 95 GLN A C 1
ATOM 766 O O . GLN A 1 95 ? 5.344 -6.341 -1.987 1.00 87.88 95 GLN A O 1
ATOM 771 N N . ARG A 1 96 ? 7.309 -7.359 -2.346 1.00 89.31 96 ARG A N 1
ATOM 772 C CA . ARG A 1 96 ? 7.090 -7.557 -3.792 1.00 89.31 96 ARG A CA 1
ATOM 773 C C . ARG A 1 96 ? 6.733 -6.258 -4.547 1.00 89.31 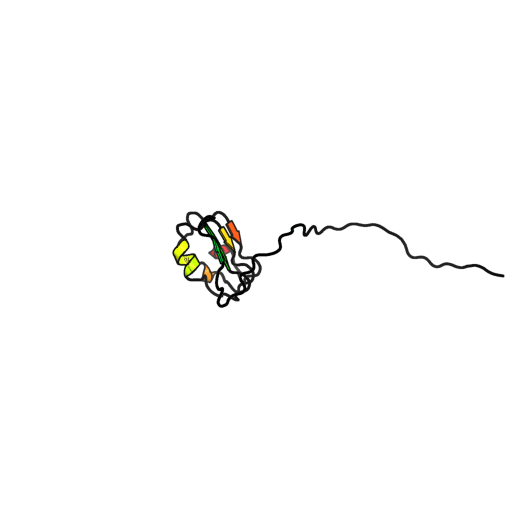96 ARG A C 1
ATOM 775 O O . ARG A 1 96 ? 5.964 -6.303 -5.499 1.00 89.31 96 ARG A O 1
ATOM 782 N N . ASN A 1 97 ? 7.296 -5.121 -4.126 1.00 88.81 97 ASN A N 1
ATOM 783 C CA . ASN A 1 97 ? 7.264 -3.847 -4.856 1.00 88.81 97 ASN A CA 1
ATOM 784 C C . ASN A 1 97 ? 8.571 -3.600 -5.631 1.00 88.81 97 ASN A C 1
ATOM 786 O O . ASN A 1 97 ? 9.455 -4.454 -5.676 1.00 88.81 97 ASN A O 1
ATOM 790 N N . LYS A 1 98 ? 8.706 -2.424 -6.257 1.00 89.38 98 LYS A N 1
ATOM 791 C CA . LYS A 1 98 ? 9.887 -2.008 -7.036 1.00 89.38 98 LYS A CA 1
ATOM 792 C C . LYS A 1 98 ? 10.762 -0.989 -6.298 1.00 89.38 98 LYS A C 1
ATOM 794 O O . LYS A 1 98 ? 11.418 -0.165 -6.929 1.00 89.38 98 LYS A O 1
ATOM 799 N N . ILE A 1 99 ? 10.784 -1.058 -4.970 1.00 81.75 99 ILE A N 1
ATOM 800 C CA . ILE A 1 99 ? 11.609 -0.194 -4.122 1.00 81.75 99 ILE A CA 1
ATOM 801 C C . ILE A 1 99 ? 13.061 -0.653 -4.263 1.00 81.75 99 ILE A C 1
ATOM 803 O O . ILE A 1 99 ? 13.398 -1.775 -3.893 1.00 81.75 99 ILE A O 1
ATOM 807 N N . ARG A 1 100 ? 13.907 0.193 -4.850 1.00 77.81 100 ARG A N 1
ATOM 808 C CA . ARG A 1 100 ? 15.326 -0.086 -5.114 1.00 77.81 100 ARG A CA 1
ATOM 809 C C . ARG A 1 100 ? 16.246 0.648 -4.139 1.00 77.81 100 ARG A C 1
ATOM 811 O O . ARG A 1 100 ? 17.371 0.206 -3.937 1.00 77.81 100 ARG A O 1
ATOM 818 N N . GLY A 1 101 ? 15.775 1.725 -3.513 1.00 66.06 101 GLY A N 1
ATOM 819 C CA . GLY A 1 101 ? 16.517 2.521 -2.541 1.00 66.06 101 GLY A CA 1
ATOM 820 C C . GLY A 1 101 ? 15.679 2.876 -1.317 1.00 66.06 101 GLY A C 1
ATOM 821 O O . GLY A 1 101 ? 14.894 3.817 -1.335 1.00 66.06 101 GLY A O 1
ATOM 822 N N . ILE A 1 102 ? 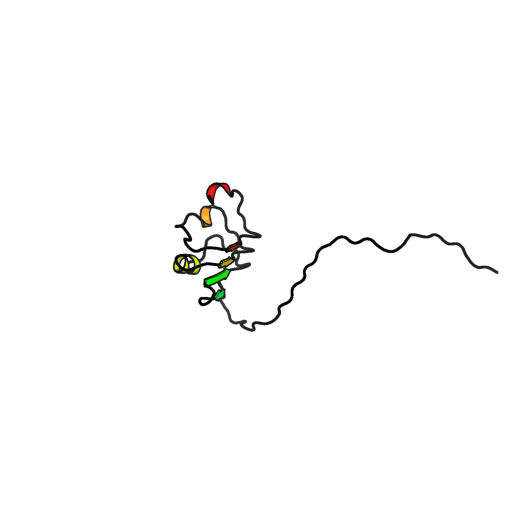15.901 2.176 -0.205 1.00 63.03 102 ILE A N 1
ATOM 823 C CA . ILE A 1 102 ? 15.286 2.525 1.087 1.00 63.03 102 ILE A CA 1
ATOM 824 C C . ILE A 1 102 ? 15.813 3.847 1.670 1.00 63.03 102 ILE A C 1
ATOM 826 O O . ILE A 1 102 ? 15.190 4.415 2.557 1.00 63.03 102 ILE A O 1
ATOM 830 N N . SER A 1 103 ? 16.917 4.384 1.140 1.00 59.25 103 SER A N 1
ATOM 831 C CA . SER A 1 103 ? 17.556 5.621 1.613 1.00 59.25 103 SER A CA 1
ATOM 832 C C . SER A 1 103 ? 16.691 6.877 1.462 1.00 59.25 103 SER A C 1
ATOM 834 O O . SER A 1 103 ? 17.020 7.900 2.042 1.00 59.25 103 SER A O 1
ATOM 836 N N . ARG A 1 104 ? 15.618 6.820 0.660 1.00 52.56 104 ARG A N 1
ATOM 837 C CA . ARG A 1 104 ? 14.641 7.912 0.491 1.00 52.56 104 ARG A CA 1
ATOM 838 C C . ARG A 1 104 ? 13.377 7.738 1.342 1.00 52.56 104 ARG A C 1
ATOM 840 O O . ARG A 1 104 ? 12.481 8.569 1.254 1.00 52.56 104 ARG A O 1
ATOM 847 N N . LEU A 1 105 ? 13.275 6.637 2.090 1.00 50.28 105 LEU A N 1
ATOM 848 C CA . LEU A 1 105 ? 12.139 6.325 2.965 1.00 50.28 105 LEU A CA 1
ATOM 849 C C . LEU A 1 105 ? 12.389 6.719 4.431 1.00 50.28 105 LEU A C 1
ATOM 851 O O . LEU A 1 105 ? 11.459 6.616 5.230 1.00 50.28 105 LEU A O 1
ATOM 855 N N . LEU A 1 106 ? 13.623 7.116 4.769 1.00 46.78 106 LEU A N 1
ATOM 856 C CA . LEU A 1 106 ? 14.063 7.565 6.094 1.00 46.78 106 LEU A CA 1
ATOM 857 C C . LEU A 1 106 ? 14.138 9.092 6.154 1.00 46.78 106 LEU A C 1
ATOM 859 O O . LEU A 1 106 ? 14.668 9.679 5.183 1.00 46.78 106 LEU A O 1
#

Secondary structure (DSSP, 8-state):
-------------------------------S--S-EEETTTTEEE--SS--SS--HHHHHHTTT--EEE-TTS---GGGG-S---TT--EEE-TTS----GGG--

Organism: NCBI:txid358040

Radius of gyration: 23.38 Å; Cα contacts (8 Å, |Δi|>4): 130; chains: 1; bounding box: 40×85×24 Å

pLDDT: mean 70.35, std 20.82, range [35.97, 93.69]

Nearest PDB structures (foldseek):
  6nig-assembly1_A  TM=8.030E-01  e=1.503E-02  Homo sapiens
  2z81-assembly1_A  TM=7.926E-01  e=2.515E-02  Mus musculus
  5d3i-assembly1_A  TM=8.016E-01  e=3.470E-02  Mus musculus
  3a7b-assembly1_A  TM=8.049E-01  e=5.105E-02  Mus musculus
  8xp3-assembly1_JC  TM=7.180E-01  e=1.525E-01  Homo sapiens

Foldseek 3Di:
DDDDDDDDDDDDDDDDDDDPDDDDDDDPDPDDDPQWDDDVVQLEIAGEQPQDQADDVVCVVSLQRHAYYHYANYAYELVNQPDDHSPRHNYYHHHNYNYPDCPSVD

InterPro domains:
  IPR032675 Leucine-rich repeat domain superfamily [G3DSA:3.80.10.10] (11-106)

Solvent-accessible surface area (backbone atoms only — not comparable to full-atom values): 7022 Å² total; per-residue (Å²): 141,82,88,86,85,90,88,87,84,85,80,84,89,84,88,80,86,79,86,79,82,75,89,84,82,87,82,94,68,92,68,88,87,78,75,61,50,76,39,78,91,73,23,30,41,40,34,62,64,69,64,36,53,55,72,56,69,70,58,66,76,39,27,82,65,27,29,33,42,37,40,32,42,20,44,32,34,56,76,41,63,78,61,83,79,53,87,47,54,77,42,80,40,63,52,70,39,54,65,84,53,70,79,75,78,109

Sequence (106 aa):
ARLPENESKETETDMLHSRCYSRQPHSSYEHPCGVAVIDEKNRRIEVRDKSLKNLPSVVIQNRERLEHLNLDGNLLCENAFNMPAFPRLKSLSLQRNKIRGISRLL